Protein AF-A0A1J8PG01-F1 (afdb_monomer_lite)

InterPro domains:
  IPR016024 Armadillo-type fold [SSF48371] (3-65)
  IPR038737 Splicing factor 3B subunit 1-like [PTHR12097] (1-66)

Organism: NCBI:txid180088

pLDDT: mean 85.62, std 10.22, range [57.0, 94.44]

Foldseek 3Di:
DVVLLQDPDPVSLLVVLLVLLVVCVVVPVVVCVVVLCCQCPDPPHVSSNVSSVSSVVNNCVVVPPD

Sequence (66 aa):
MRPDIDHANEYAHNTTARAFSVVASALGIPSLLPFLKAVCGSKKSWQAQHTGIRIVQQIAIMMGCA

Secondary structure (DSSP, 8-state):
-HHHHT-S-HHHHHHHHHHHHHHHHHH-HHHHHHHHHHHHT-SS-HHHHHHHHHHHHHHHHHH---

Structure (mmCIF, N/CA/C/O backbone):
data_AF-A0A1J8PG01-F1
#
_entry.id   AF-A0A1J8PG01-F1
#
loop_
_atom_site.group_PDB
_atom_site.id
_atom_site.type_symbol
_atom_site.label_atom_id
_atom_site.label_alt_id
_atom_site.label_comp_id
_atom_site.label_asym_id
_atom_site.label_entity_id
_atom_site.label_seq_id
_atom_site.pdbx_PDB_ins_code
_atom_site.Cartn_x
_atom_site.Cartn_y
_atom_site.Cartn_z
_atom_site.occupancy
_atom_site.B_iso_or_equiv
_atom_site.auth_seq_id
_atom_site.auth_comp_id
_atom_site.auth_asym_id
_atom_site.auth_atom_id
_atom_site.pdbx_PDB_model_num
ATOM 1 N N . MET A 1 1 ? -0.657 -12.756 6.173 1.00 60.81 1 MET A N 1
ATOM 2 C CA . MET A 1 1 ? -0.281 -11.365 5.835 1.00 60.81 1 MET A CA 1
ATOM 3 C C . MET A 1 1 ? -0.476 -10.396 6.993 1.00 60.81 1 MET A C 1
ATOM 5 O O . MET A 1 1 ? 0.510 -9.834 7.423 1.00 60.81 1 MET A O 1
ATOM 9 N N . ARG A 1 2 ? -1.679 -10.193 7.557 1.00 58.75 2 ARG A N 1
ATOM 10 C CA . ARG A 1 2 ? -1.846 -9.296 8.727 1.00 58.75 2 ARG A CA 1
ATOM 11 C C . ARG A 1 2 ? -0.876 -9.573 9.906 1.00 58.75 2 ARG A C 1
ATOM 13 O O . ARG A 1 2 ? -0.316 -8.607 10.399 1.00 58.75 2 ARG A O 1
ATOM 20 N N . PRO A 1 3 ? -0.596 -10.836 10.295 1.00 61.56 3 PRO A N 1
ATOM 21 C CA . PRO A 1 3 ? 0.425 -11.137 11.312 1.00 61.56 3 PRO A CA 1
ATOM 22 C C . PRO A 1 3 ? 1.888 -11.018 10.834 1.00 61.56 3 PRO A C 1
ATOM 24 O O . PRO A 1 3 ? 2.789 -11.007 11.666 1.00 61.56 3 PRO A O 1
ATOM 27 N N . ASP A 1 4 ? 2.153 -10.919 9.526 1.00 61.09 4 ASP A N 1
ATOM 28 C CA . ASP A 1 4 ? 3.498 -10.637 8.989 1.00 61.09 4 ASP A CA 1
ATOM 29 C C . ASP A 1 4 ? 3.830 -9.143 9.039 1.00 61.09 4 ASP A C 1
ATOM 31 O O . ASP A 1 4 ? 4.988 -8.779 9.177 1.00 61.09 4 ASP A O 1
ATOM 35 N N . ILE A 1 5 ? 2.817 -8.274 8.965 1.00 63.66 5 ILE A N 1
ATOM 36 C CA . ILE A 1 5 ? 2.981 -6.808 8.957 1.00 63.66 5 ILE A CA 1
ATOM 37 C C . ILE A 1 5 ? 3.419 -6.268 10.326 1.00 63.66 5 ILE A C 1
ATOM 39 O O . ILE A 1 5 ? 4.026 -5.204 10.403 1.00 63.66 5 ILE A O 1
ATOM 43 N N . ASP A 1 6 ? 3.165 -7.021 11.395 1.00 66.31 6 ASP A N 1
ATOM 44 C CA . ASP A 1 6 ? 3.566 -6.703 12.770 1.00 66.31 6 ASP A CA 1
ATOM 45 C C . ASP A 1 6 ? 4.706 -7.603 13.287 1.00 66.31 6 ASP A C 1
ATOM 47 O O . ASP A 1 6 ? 5.048 -7.562 14.469 1.00 66.31 6 ASP A O 1
ATOM 51 N N . HIS A 1 7 ? 5.310 -8.434 12.429 1.00 72.19 7 HIS A N 1
ATOM 52 C CA . HIS A 1 7 ? 6.369 -9.355 12.849 1.00 72.19 7 HIS A CA 1
ATOM 53 C C . HIS A 1 7 ? 7.654 -8.611 13.252 1.00 72.19 7 HIS A C 1
ATOM 55 O O . HIS A 1 7 ? 7.974 -7.560 12.714 1.00 72.19 7 HIS A O 1
ATOM 61 N N . ALA A 1 8 ? 8.465 -9.159 14.158 1.00 67.69 8 ALA A N 1
ATOM 62 C CA . ALA A 1 8 ? 9.771 -8.562 14.477 1.00 67.69 8 ALA A CA 1
ATOM 63 C C . ALA A 1 8 ? 10.839 -8.810 13.386 1.00 67.69 8 ALA A C 1
ATOM 65 O O . ALA A 1 8 ? 11.894 -8.182 13.395 1.00 67.69 8 ALA A O 1
ATOM 66 N N . ASN A 1 9 ? 10.582 -9.736 12.454 1.00 73.25 9 ASN A N 1
ATOM 67 C CA . ASN A 1 9 ? 11.547 -10.174 11.450 1.00 73.25 9 ASN A CA 1
ATOM 68 C C . ASN A 1 9 ? 11.440 -9.363 10.145 1.00 73.25 9 ASN A C 1
ATOM 70 O O . ASN A 1 9 ? 10.475 -9.500 9.393 1.00 73.25 9 ASN A O 1
ATOM 74 N N . GLU A 1 10 ? 12.483 -8.593 9.835 1.00 73.19 10 GLU A N 1
ATOM 75 C CA . GLU A 1 10 ? 12.645 -7.808 8.600 1.00 73.19 10 GLU A CA 1
ATOM 76 C C . GLU A 1 10 ? 12.433 -8.644 7.318 1.00 73.19 10 GLU A C 1
ATOM 78 O O . GLU A 1 10 ? 11.846 -8.172 6.343 1.00 73.19 10 GLU A O 1
ATOM 83 N N . TYR A 1 11 ? 12.853 -9.915 7.306 1.00 77.81 11 TYR A N 1
ATOM 84 C CA . TYR A 1 11 ? 12.719 -10.777 6.124 1.00 77.81 11 TYR A CA 1
ATOM 85 C C . TYR A 1 11 ? 11.250 -11.055 5.752 1.00 77.81 11 TYR A C 1
ATOM 87 O O . TYR A 1 11 ? 10.892 -11.092 4.568 1.00 77.81 11 TYR A O 1
ATOM 95 N N . ALA A 1 12 ? 10.381 -11.190 6.759 1.00 80.31 12 ALA A N 1
ATOM 96 C CA . ALA A 1 12 ? 8.944 -11.373 6.563 1.00 80.31 12 ALA A CA 1
ATOM 97 C C . ALA A 1 12 ? 8.290 -10.105 5.987 1.00 80.31 12 ALA A C 1
ATOM 99 O O . ALA A 1 12 ? 7.488 -10.190 5.052 1.00 80.31 12 ALA A O 1
ATOM 100 N N . HIS A 1 13 ? 8.712 -8.920 6.448 1.00 82.06 13 HIS A N 1
ATOM 101 C CA . HIS A 1 13 ? 8.262 -7.632 5.902 1.00 82.06 13 HIS A CA 1
ATOM 102 C C . HIS A 1 13 ? 8.667 -7.447 4.442 1.00 82.06 13 HIS A C 1
ATOM 104 O O . HIS A 1 13 ? 7.839 -7.053 3.621 1.00 82.06 13 HIS A O 1
ATOM 110 N N . ASN A 1 14 ? 9.913 -7.787 4.090 1.00 86.06 14 ASN A N 1
ATOM 111 C CA . ASN A 1 14 ? 10.411 -7.709 2.709 1.00 86.06 14 ASN A CA 1
ATOM 112 C C . ASN A 1 14 ? 9.579 -8.578 1.766 1.00 86.06 14 ASN A C 1
ATOM 114 O O . ASN A 1 14 ? 9.182 -8.145 0.682 1.00 86.06 14 ASN A O 1
ATOM 118 N N . THR A 1 15 ? 9.336 -9.818 2.185 1.00 87.81 15 THR A N 1
ATOM 119 C CA . THR A 1 15 ? 8.597 -10.804 1.395 1.00 87.81 15 THR A CA 1
ATOM 120 C C . THR A 1 15 ? 7.142 -10.376 1.236 1.00 87.81 15 THR A C 1
ATOM 122 O O . THR A 1 15 ? 6.606 -10.401 0.129 1.00 87.81 15 THR A O 1
ATOM 125 N N . THR A 1 16 ? 6.536 -9.875 2.314 1.00 87.56 16 THR A N 1
ATOM 126 C CA . THR A 1 16 ? 5.173 -9.335 2.307 1.00 87.56 16 THR A CA 1
ATOM 127 C C . THR A 1 16 ? 5.050 -8.133 1.370 1.00 87.56 16 THR A C 1
ATOM 129 O O . THR A 1 16 ? 4.123 -8.086 0.563 1.00 87.56 16 THR A O 1
ATOM 132 N N . ALA A 1 17 ? 6.007 -7.199 1.393 1.00 88.62 17 ALA A N 1
ATOM 133 C CA . ALA A 1 17 ? 6.016 -6.045 0.493 1.00 88.62 17 ALA A CA 1
ATOM 134 C C . ALA A 1 17 ? 6.086 -6.446 -0.989 1.00 88.62 17 ALA A C 1
ATOM 136 O O . ALA A 1 17 ? 5.352 -5.904 -1.818 1.00 88.62 17 ALA A O 1
ATOM 137 N N . ARG A 1 18 ? 6.916 -7.442 -1.325 1.00 90.88 18 ARG A N 1
ATOM 138 C CA . ARG A 1 18 ? 6.988 -8.002 -2.685 1.00 90.88 18 ARG A CA 1
ATOM 139 C C . ARG A 1 18 ? 5.701 -8.708 -3.094 1.00 90.88 18 ARG A C 1
ATOM 141 O O . ARG A 1 18 ? 5.229 -8.47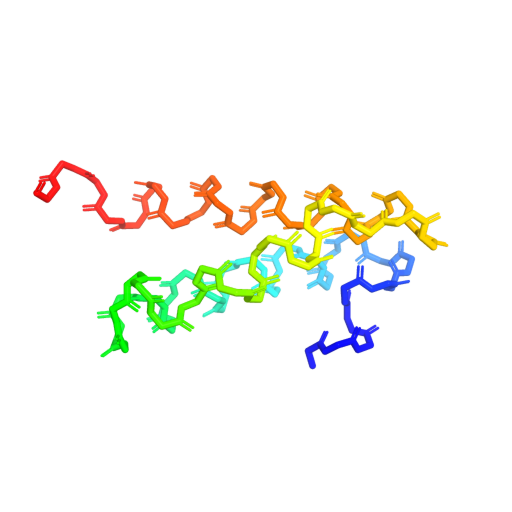4 -4.202 1.00 90.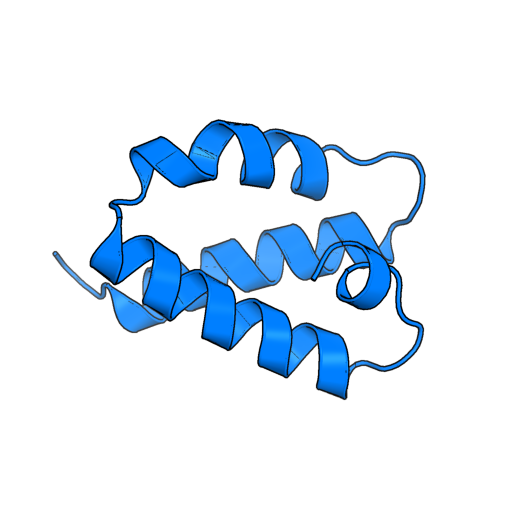88 18 ARG A O 1
ATOM 148 N N . ALA A 1 19 ? 5.109 -9.505 -2.208 1.00 92.25 19 ALA A N 1
ATOM 149 C CA . ALA A 1 19 ? 3.853 -10.196 -2.483 1.00 92.25 19 ALA A CA 1
ATOM 150 C C . ALA A 1 19 ? 2.703 -9.212 -2.757 1.00 92.25 19 ALA A C 1
ATOM 152 O O . ALA A 1 19 ? 1.978 -9.373 -3.736 1.00 92.25 19 ALA A O 1
ATOM 153 N N . PHE A 1 20 ? 2.566 -8.154 -1.950 1.00 90.19 20 PHE A N 1
ATOM 154 C CA . PHE A 1 20 ? 1.532 -7.138 -2.166 1.00 90.19 20 PHE A CA 1
ATOM 155 C C . PHE A 1 20 ? 1.705 -6.366 -3.472 1.00 90.19 20 PHE A C 1
ATOM 157 O O . PHE A 1 20 ? 0.707 -5.994 -4.083 1.00 90.19 20 PHE A O 1
ATOM 164 N N . SER A 1 21 ? 2.944 -6.149 -3.914 1.00 90.81 21 SER A N 1
ATOM 165 C CA . SER A 1 21 ? 3.209 -5.517 -5.205 1.00 90.81 21 SER A CA 1
ATOM 166 C C . SER A 1 21 ? 2.657 -6.345 -6.372 1.00 90.81 21 SER A C 1
ATOM 168 O O . SER A 1 21 ? 1.905 -5.820 -7.189 1.00 90.81 21 SER A O 1
ATOM 170 N N . VAL A 1 22 ? 2.877 -7.666 -6.361 1.00 92.75 22 VAL A N 1
ATOM 171 C CA . VAL A 1 22 ? 2.288 -8.582 -7.359 1.00 92.75 22 VAL A CA 1
ATOM 172 C C . VAL A 1 22 ? 0.757 -8.553 -7.316 1.00 92.75 22 VAL A C 1
ATOM 174 O O . VAL A 1 22 ? 0.102 -8.500 -8.355 1.00 92.75 22 VAL A O 1
ATOM 177 N N . VAL A 1 23 ? 0.168 -8.556 -6.115 1.00 93.19 23 VAL A N 1
ATOM 178 C CA . VAL A 1 23 ? -1.295 -8.488 -5.948 1.00 93.19 23 VAL A CA 1
ATOM 179 C C . VAL A 1 23 ? -1.851 -7.168 -6.489 1.00 93.19 23 VAL A C 1
ATOM 181 O O . VAL A 1 23 ? -2.902 -7.170 -7.127 1.00 93.19 23 VAL A O 1
ATOM 184 N N . ALA A 1 24 ? -1.147 -6.053 -6.284 1.00 91.69 24 ALA A N 1
ATOM 185 C CA . ALA A 1 24 ? -1.539 -4.753 -6.819 1.00 91.69 24 ALA A CA 1
ATOM 186 C C . ALA A 1 24 ? -1.530 -4.734 -8.355 1.00 91.69 24 ALA A C 1
ATOM 188 O O . ALA A 1 24 ? -2.437 -4.154 -8.950 1.00 91.69 24 ALA A O 1
ATOM 189 N N . SER A 1 25 ? -0.563 -5.400 -8.995 1.00 89.25 25 SER A N 1
ATOM 190 C CA . SER A 1 25 ? -0.530 -5.559 -10.455 1.00 89.25 25 SER A CA 1
ATOM 191 C C . SER A 1 25 ? -1.656 -6.458 -10.982 1.00 89.25 25 SER A C 1
ATOM 193 O O . SER A 1 25 ? -2.147 -6.229 -12.081 1.00 89.25 25 SER A O 1
ATOM 195 N N . ALA A 1 26 ? -2.096 -7.455 -10.205 1.00 91.88 26 ALA A N 1
ATOM 196 C CA . ALA A 1 26 ? -3.155 -8.384 -10.609 1.00 91.88 26 ALA A CA 1
ATOM 197 C C . ALA A 1 26 ? -4.581 -7.838 -10.398 1.00 91.88 26 ALA A C 1
ATOM 199 O O . ALA A 1 26 ? -5.452 -8.047 -11.237 1.00 91.88 26 ALA A O 1
ATOM 200 N N . LEU A 1 27 ? -4.836 -7.163 -9.271 1.00 92.00 27 LEU A N 1
ATOM 201 C CA . LEU A 1 27 ? -6.170 -6.678 -8.872 1.00 92.00 27 LEU A CA 1
ATOM 202 C C . LEU A 1 27 ? -6.373 -5.175 -9.115 1.00 92.00 27 LEU A C 1
ATOM 204 O O . LEU A 1 27 ? -7.480 -4.660 -8.966 1.00 92.00 27 LEU A O 1
ATOM 208 N N . GLY A 1 28 ? -5.302 -4.464 -9.463 1.00 90.00 28 GLY A N 1
ATOM 209 C CA . GLY A 1 28 ? -5.278 -3.016 -9.610 1.00 90.00 28 GLY A CA 1
ATOM 210 C C . GLY A 1 28 ? -5.087 -2.286 -8.278 1.00 90.00 28 GLY A C 1
ATOM 211 O O . GLY A 1 28 ? -5.704 -2.604 -7.258 1.00 90.00 28 GLY A O 1
ATOM 212 N N . ILE A 1 29 ? -4.265 -1.233 -8.310 1.00 90.69 29 ILE A N 1
ATOM 213 C CA . ILE A 1 29 ? -3.924 -0.381 -7.157 1.00 90.69 29 ILE A CA 1
ATOM 214 C C . ILE A 1 29 ? -5.157 0.159 -6.401 1.00 90.69 29 ILE A C 1
ATOM 216 O O . ILE A 1 29 ? -5.118 0.143 -5.166 1.00 90.69 29 ILE A O 1
ATOM 220 N N . PRO A 1 30 ? -6.262 0.592 -7.054 1.00 93.25 30 PRO A N 1
ATOM 221 C CA . PRO A 1 30 ? -7.412 1.154 -6.341 1.00 93.25 30 PRO A CA 1
ATOM 222 C C . PRO A 1 30 ? -8.004 0.216 -5.282 1.00 93.25 30 PRO A C 1
ATOM 224 O O . PRO A 1 30 ? -8.425 0.678 -4.221 1.00 93.25 30 PRO A O 1
ATOM 227 N N . SER A 1 31 ? -7.974 -1.099 -5.529 1.00 91.56 31 SER A N 1
ATOM 228 C CA . SER A 1 31 ? -8.487 -2.115 -4.601 1.00 91.56 31 SER A CA 1
ATOM 229 C C . SER A 1 31 ? -7.662 -2.231 -3.308 1.00 91.56 31 SER A C 1
ATOM 231 O O . SER A 1 31 ? -8.202 -2.580 -2.258 1.00 91.56 31 SER A O 1
ATOM 233 N N . LEU A 1 32 ? -6.371 -1.875 -3.348 1.00 91.81 32 LEU A N 1
ATOM 234 C CA . LEU A 1 3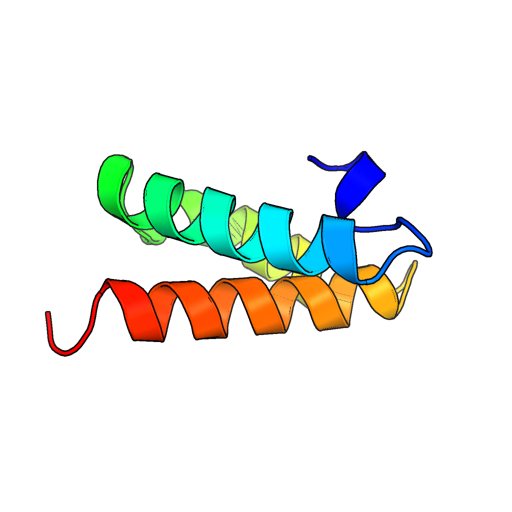2 ? -5.459 -1.904 -2.198 1.00 91.81 32 LEU A CA 1
ATOM 235 C C . LEU A 1 32 ? -5.435 -0.598 -1.391 1.00 91.81 32 LEU A C 1
ATOM 237 O O . LEU A 1 32 ? -4.936 -0.597 -0.264 1.00 91.81 32 LEU A O 1
ATOM 241 N N . LEU A 1 33 ? -5.960 0.512 -1.919 1.00 92.69 33 LEU A N 1
ATOM 242 C CA . LEU A 1 33 ? -5.881 1.823 -1.261 1.00 92.69 33 LEU A CA 1
ATOM 243 C C . LEU A 1 33 ? -6.475 1.856 0.161 1.00 92.69 33 LEU A C 1
ATOM 245 O O . LEU A 1 33 ? -5.820 2.418 1.045 1.00 92.69 33 LEU A O 1
ATOM 249 N N . PRO A 1 34 ? -7.647 1.248 0.454 1.00 94.31 34 PRO A N 1
ATOM 250 C CA . PRO A 1 34 ? -8.182 1.225 1.818 1.00 94.31 34 PRO A CA 1
ATOM 251 C C . PRO A 1 34 ? -7.260 0.486 2.794 1.00 94.31 34 PRO A C 1
ATOM 253 O O . PRO A 1 34 ? -7.082 0.912 3.937 1.00 94.31 34 PRO A O 1
ATOM 256 N N . PHE A 1 35 ? -6.634 -0.596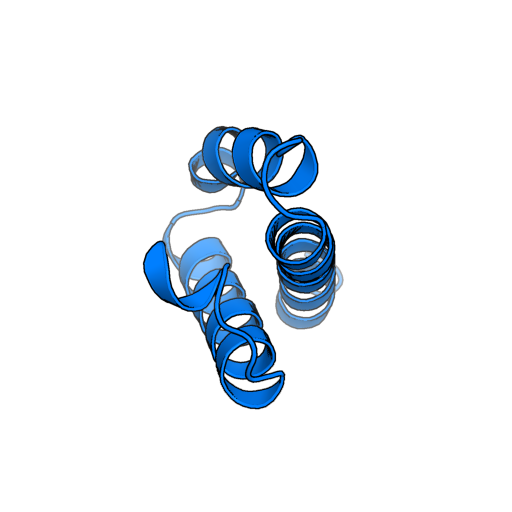 2.329 1.00 91.12 35 PHE A N 1
ATOM 257 C CA . PHE A 1 35 ? -5.682 -1.375 3.110 1.00 91.12 35 PHE A CA 1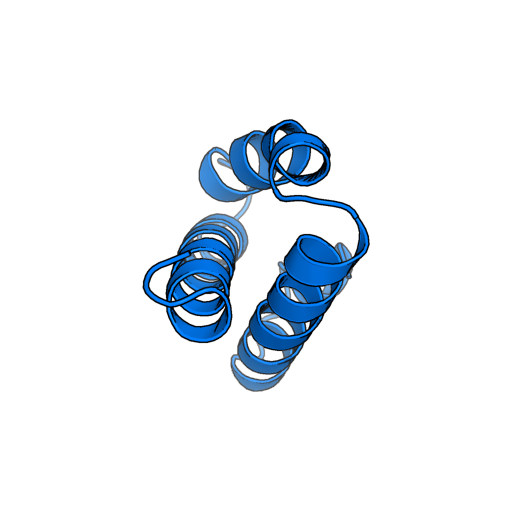
ATOM 258 C C . PHE A 1 35 ? -4.387 -0.592 3.364 1.00 91.12 35 PHE A C 1
ATOM 260 O O . PHE A 1 35 ? -3.976 -0.463 4.516 1.00 91.12 35 PHE A O 1
ATOM 267 N N . LEU A 1 36 ? -3.788 0.002 2.326 1.00 92.38 36 LEU A N 1
ATOM 268 C CA . LEU A 1 36 ? -2.581 0.826 2.457 1.00 92.38 36 LEU A CA 1
ATOM 269 C C . LEU A 1 36 ? -2.814 2.016 3.391 1.00 92.38 36 LEU A C 1
ATOM 271 O O . LEU A 1 36 ? -1.985 2.293 4.254 1.00 92.38 36 LEU A O 1
ATOM 275 N N . LYS A 1 37 ? -3.978 2.670 3.298 1.00 93.44 37 LYS A N 1
ATOM 276 C CA . LYS A 1 37 ? -4.351 3.761 4.207 1.00 93.44 37 LYS A CA 1
ATOM 277 C C . LYS A 1 37 ? -4.429 3.297 5.664 1.00 93.44 37 LYS A C 1
ATOM 279 O O . LYS A 1 37 ? -3.961 4.008 6.551 1.00 93.44 37 LYS A O 1
ATOM 284 N N . ALA A 1 38 ? -4.984 2.112 5.916 1.00 91.50 38 ALA A N 1
ATOM 285 C CA . ALA A 1 38 ? -5.072 1.551 7.262 1.00 91.50 38 ALA A CA 1
ATOM 286 C C . ALA A 1 38 ? -3.698 1.154 7.831 1.00 91.50 38 ALA A C 1
ATOM 288 O O . ALA A 1 38 ? -3.442 1.380 9.012 1.00 91.50 38 ALA A O 1
ATOM 289 N N . VAL A 1 39 ? -2.817 0.584 7.004 1.00 91.38 39 VAL A N 1
ATOM 290 C CA . VAL A 1 39 ? -1.487 0.117 7.425 1.00 91.38 39 VAL A CA 1
ATOM 291 C C . VAL A 1 39 ? -0.526 1.293 7.628 1.00 91.38 39 VAL A C 1
ATOM 293 O O . VAL A 1 39 ? 0.050 1.421 8.707 1.00 91.38 39 VAL A O 1
ATOM 296 N N . CYS A 1 40 ? -0.429 2.218 6.667 1.00 91.56 40 CYS A N 1
ATOM 297 C CA . CYS A 1 40 ? 0.403 3.422 6.792 1.00 91.56 40 CYS A CA 1
ATOM 298 C C . CYS A 1 40 ? -0.074 4.350 7.927 1.00 91.56 40 CYS A C 1
ATOM 300 O O . CYS A 1 40 ? 0.730 5.016 8.577 1.00 91.56 40 CYS A O 1
ATOM 302 N N . GLY A 1 41 ? -1.384 4.380 8.200 1.00 89.94 41 GLY A N 1
ATOM 303 C CA . GLY A 1 41 ? -1.983 5.147 9.296 1.00 89.94 41 GLY A CA 1
ATOM 304 C C . GLY A 1 41 ? -2.029 4.425 10.649 1.00 89.94 41 GLY A C 1
ATOM 305 O O . GLY A 1 41 ? -2.605 4.964 11.598 1.00 89.94 41 GLY A O 1
ATOM 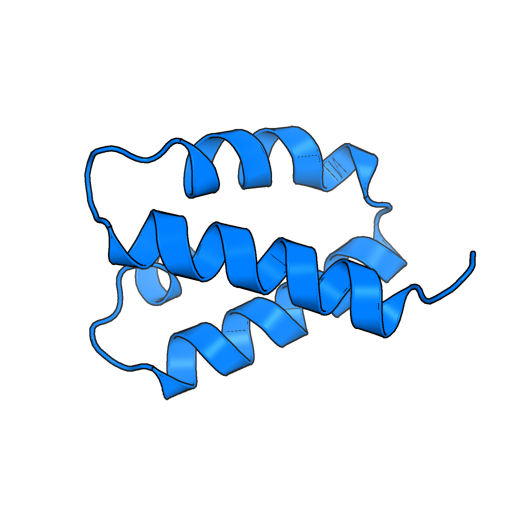306 N N . SER A 1 42 ? -1.485 3.208 10.761 1.00 90.25 42 SER A N 1
ATOM 307 C CA . SER A 1 42 ? -1.572 2.415 11.990 1.00 90.25 42 SER A CA 1
ATOM 308 C C . SER A 1 42 ? -0.801 3.071 13.137 1.00 90.25 42 SER A C 1
ATOM 310 O O . SER A 1 42 ? 0.403 3.252 13.057 1.00 90.25 42 SER A O 1
ATOM 312 N N . LYS A 1 43 ? -1.477 3.375 14.250 1.00 87.69 43 LYS A N 1
ATOM 313 C CA . LYS A 1 43 ? -0.830 3.877 15.481 1.00 87.69 43 LYS A CA 1
ATOM 314 C C . LYS A 1 43 ? -0.433 2.768 16.461 1.00 87.69 43 LYS A C 1
ATOM 316 O O . LYS A 1 43 ? 0.101 3.058 17.523 1.00 87.69 43 LYS A O 1
ATOM 321 N N . LYS A 1 44 ? -0.765 1.510 16.149 1.00 84.06 44 LYS A N 1
ATOM 322 C CA . LYS A 1 44 ? -0.552 0.371 17.058 1.00 84.06 44 LYS A CA 1
ATOM 323 C C . LYS A 1 44 ? 0.880 -0.163 17.019 1.00 84.06 44 LYS A C 1
ATOM 325 O O . LYS A 1 44 ? 1.329 -0.747 17.994 1.00 84.06 44 LYS A O 1
ATOM 330 N N . SER A 1 45 ? 1.561 0.008 15.891 1.00 83.56 45 SER A N 1
ATOM 331 C CA . SER A 1 45 ? 2.858 -0.598 15.612 1.00 83.56 45 SER A CA 1
ATOM 332 C C . SER A 1 45 ? 3.545 0.217 14.530 1.00 83.56 45 SER A C 1
ATOM 334 O O . SER A 1 45 ? 2.992 0.412 13.444 1.00 83.56 45 SER A O 1
ATOM 336 N N . TRP A 1 46 ? 4.736 0.723 14.838 1.00 87.62 46 TRP A N 1
ATOM 337 C CA . TRP A 1 46 ? 5.531 1.481 13.876 1.00 87.62 46 TRP A CA 1
ATOM 338 C C . TRP A 1 46 ? 6.026 0.566 12.746 1.00 87.62 46 TRP A C 1
ATOM 340 O O . TRP A 1 46 ? 6.164 1.014 11.608 1.00 87.62 46 TRP A O 1
ATOM 350 N N . GLN A 1 47 ? 6.219 -0.727 13.034 1.00 86.44 47 GLN A N 1
ATOM 351 C CA . GLN A 1 47 ? 6.595 -1.743 12.054 1.00 86.44 47 GLN A CA 1
ATOM 352 C C . GLN A 1 47 ? 5.528 -1.858 10.968 1.00 86.44 47 GLN A C 1
ATOM 354 O O . GLN A 1 47 ? 5.861 -1.845 9.785 1.00 86.44 47 GLN A O 1
ATOM 359 N N . ALA A 1 48 ? 4.247 -1.852 11.351 1.00 86.44 48 ALA A N 1
ATOM 360 C CA . ALA A 1 48 ? 3.157 -1.856 10.385 1.00 86.44 48 ALA A CA 1
ATOM 361 C C . ALA A 1 48 ? 3.207 -0.628 9.464 1.00 86.44 48 ALA A C 1
ATOM 363 O O . ALA A 1 48 ? 3.056 -0.768 8.250 1.00 86.44 48 ALA A O 1
ATOM 364 N N . GLN A 1 49 ? 3.480 0.563 10.009 1.00 90.50 49 GLN A N 1
ATOM 365 C CA . GLN A 1 49 ? 3.609 1.781 9.202 1.00 90.50 49 GLN A CA 1
ATOM 366 C C . GLN A 1 49 ? 4.784 1.694 8.226 1.00 90.50 49 GLN A C 1
ATOM 368 O O . GLN A 1 49 ? 4.626 1.993 7.042 1.00 90.50 49 GLN A O 1
ATOM 373 N N . HIS A 1 50 ? 5.945 1.244 8.708 1.00 90.88 50 HIS A N 1
ATOM 374 C CA . HIS A 1 50 ? 7.140 1.067 7.890 1.00 90.88 50 HIS A CA 1
ATOM 375 C C . HIS A 1 50 ? 6.888 0.071 6.751 1.00 90.88 50 HIS A C 1
ATOM 377 O O . HIS A 1 50 ? 7.145 0.378 5.587 1.00 90.88 50 HIS A O 1
ATOM 383 N N . THR A 1 51 ? 6.287 -1.082 7.045 1.00 90.69 51 THR A N 1
ATOM 384 C CA . THR A 1 51 ? 5.937 -2.092 6.037 1.00 90.69 51 THR A CA 1
ATOM 385 C C . THR A 1 51 ? 4.906 -1.570 5.039 1.00 90.69 51 THR A C 1
ATOM 387 O O . THR A 1 51 ? 5.036 -1.835 3.845 1.00 90.69 51 THR A O 1
ATOM 390 N N . GLY A 1 52 ? 3.943 -0.754 5.478 1.00 91.81 52 GLY A N 1
ATOM 391 C CA . GLY A 1 52 ? 3.018 -0.039 4.595 1.00 91.81 52 GLY A CA 1
ATOM 392 C C . GLY A 1 52 ? 3.734 0.823 3.554 1.00 91.81 52 GLY A C 1
ATOM 393 O O . GLY A 1 52 ? 3.465 0.704 2.358 1.00 91.81 52 GLY A O 1
ATOM 394 N N . ILE A 1 53 ? 4.702 1.632 3.990 1.00 93.81 53 ILE A N 1
ATOM 395 C CA . ILE A 1 53 ? 5.511 2.478 3.098 1.00 93.81 53 ILE A CA 1
ATOM 396 C C . ILE A 1 53 ? 6.332 1.617 2.130 1.00 93.81 53 ILE A C 1
ATOM 398 O O . ILE A 1 53 ? 6.410 1.914 0.937 1.00 93.81 53 ILE A O 1
ATOM 402 N N . ARG A 1 54 ? 6.894 0.503 2.607 1.00 93.25 54 ARG A N 1
ATOM 403 C CA . ARG A 1 54 ? 7.672 -0.420 1.768 1.00 93.25 54 ARG A CA 1
ATOM 404 C C . ARG A 1 54 ? 6.828 -1.143 0.724 1.00 93.25 54 ARG A C 1
ATOM 406 O O . ARG A 1 54 ? 7.314 -1.370 -0.381 1.00 93.25 54 ARG A O 1
ATOM 413 N N . ILE A 1 55 ? 5.569 -1.459 1.029 1.00 92.94 55 ILE A N 1
ATOM 414 C CA . ILE A 1 55 ? 4.620 -1.974 0.035 1.00 92.94 55 ILE A CA 1
ATOM 415 C C . ILE A 1 55 ? 4.418 -0.934 -1.076 1.00 92.94 55 ILE A C 1
ATOM 417 O O . ILE A 1 55 ? 4.523 -1.282 -2.248 1.00 92.94 55 ILE A O 1
ATOM 421 N N . VAL A 1 56 ? 4.193 0.340 -0.731 1.00 94.19 56 VAL A N 1
ATOM 422 C CA . VAL A 1 56 ? 4.036 1.425 -1.722 1.00 94.19 56 VAL A CA 1
ATOM 423 C C . VAL A 1 56 ? 5.281 1.558 -2.599 1.00 94.19 56 VAL A C 1
ATOM 425 O O . VAL A 1 56 ? 5.167 1.614 -3.822 1.00 94.19 56 VAL A O 1
ATOM 428 N N . GLN A 1 57 ? 6.470 1.542 -1.994 1.00 94.44 57 GLN A N 1
ATOM 429 C CA . GLN A 1 57 ? 7.731 1.575 -2.733 1.00 94.44 57 GLN A CA 1
ATOM 430 C C . GLN A 1 57 ? 7.847 0.392 -3.704 1.00 94.44 57 GLN A C 1
ATOM 432 O O . GLN A 1 57 ? 8.213 0.573 -4.863 1.00 94.44 57 GLN A O 1
ATOM 437 N N . GLN A 1 58 ? 7.509 -0.819 -3.260 1.00 93.69 58 GLN A N 1
ATOM 438 C CA . GLN A 1 58 ? 7.617 -2.011 -4.094 1.00 93.69 58 GLN A CA 1
ATOM 439 C C . GLN A 1 58 ? 6.567 -2.048 -5.211 1.00 93.69 58 GLN A C 1
ATOM 441 O O . GLN A 1 58 ? 6.842 -2.603 -6.276 1.00 93.69 58 GLN A O 1
ATOM 446 N N . ILE A 1 59 ? 5.386 -1.459 -4.999 1.00 92.50 59 ILE A N 1
ATOM 447 C CA . ILE A 1 59 ? 4.390 -1.231 -6.055 1.00 92.50 59 ILE A CA 1
ATOM 448 C C . ILE A 1 59 ? 4.967 -0.281 -7.108 1.00 92.50 59 ILE A C 1
ATOM 450 O O . ILE A 1 59 ? 4.930 -0.607 -8.289 1.00 92.50 59 ILE A O 1
ATOM 454 N N . ALA A 1 60 ? 5.565 0.842 -6.698 1.00 92.19 60 ALA A N 1
ATOM 455 C CA . ALA A 1 60 ? 6.174 1.794 -7.629 1.00 92.19 60 ALA A CA 1
ATOM 456 C C . ALA A 1 60 ? 7.309 1.161 -8.457 1.00 92.19 60 ALA A C 1
ATOM 458 O O . ALA A 1 60 ? 7.370 1.355 -9.667 1.00 92.19 60 ALA A O 1
ATOM 459 N N . ILE A 1 61 ? 8.167 0.348 -7.827 1.00 92.44 61 ILE A N 1
ATOM 460 C CA . ILE A 1 61 ? 9.249 -0.372 -8.519 1.00 92.44 61 ILE A CA 1
ATOM 461 C C . ILE A 1 61 ? 8.694 -1.365 -9.550 1.00 92.44 61 ILE A C 1
ATOM 463 O O . ILE A 1 61 ? 9.245 -1.477 -10.640 1.00 92.44 61 ILE A O 1
ATOM 467 N N . MET A 1 62 ? 7.637 -2.108 -9.210 1.00 89.25 62 MET A N 1
ATOM 468 C CA . MET A 1 62 ? 7.096 -3.156 -10.083 1.00 89.25 62 MET A CA 1
ATOM 469 C C . MET A 1 62 ? 6.252 -2.603 -11.231 1.00 89.25 62 MET A C 1
ATOM 471 O O . MET A 1 62 ? 6.308 -3.140 -12.331 1.00 89.25 62 MET A O 1
ATOM 475 N N . MET A 1 63 ? 5.480 -1.545 -10.980 1.00 87.56 63 MET A N 1
ATOM 476 C CA . MET A 1 63 ? 4.645 -0.912 -12.001 1.00 87.56 63 MET A CA 1
ATOM 477 C C . MET A 1 63 ? 5.467 -0.040 -12.956 1.00 87.56 63 MET A C 1
ATOM 479 O O . MET A 1 63 ? 5.078 0.123 -14.108 1.00 87.56 63 MET A O 1
ATOM 483 N N . GLY A 1 64 ? 6.610 0.493 -12.503 1.00 85.50 64 GLY A N 1
ATOM 484 C CA . GLY A 1 64 ? 7.454 1.369 -13.312 1.00 85.50 64 GLY A CA 1
ATOM 485 C C . GLY A 1 64 ? 6.702 2.619 -13.783 1.00 85.50 64 GLY A C 1
ATOM 486 O O . GLY A 1 64 ? 5.867 3.167 -13.063 1.00 85.50 64 GLY A O 1
ATOM 487 N N . CYS A 1 65 ? 7.005 3.074 -14.999 1.00 73.19 65 CYS A N 1
ATOM 488 C CA . CYS A 1 65 ? 6.211 4.080 -15.703 1.00 73.19 65 CYS A CA 1
ATOM 489 C C . CYS A 1 65 ? 5.097 3.371 -16.484 1.00 73.19 65 CYS A C 1
ATOM 491 O O . CYS A 1 65 ? 5.283 3.050 -17.658 1.00 73.19 65 CYS A O 1
ATOM 493 N N . ALA A 1 66 ? 3.992 3.079 -15.800 1.00 57.00 66 ALA A N 1
ATOM 494 C CA . ALA A 1 66 ? 2.742 2.646 -16.423 1.00 57.00 66 ALA A CA 1
ATOM 495 C C . ALA A 1 66 ? 1.928 3.850 -16.915 1.00 57.00 66 ALA A C 1
ATOM 497 O O . ALA A 1 66 ? 1.941 4.889 -16.212 1.00 57.00 66 ALA A O 1
#

Radius of gyration: 11.16 Å; chains: 1; bounding box: 21×16×34 Å